Protein AF-A0A7C1I0M1-F1 (afdb_monomer_lite)

Foldseek 3Di:
DVVLVVVCVVVVNDQFDDPVLLQVVVCVVPPPDRCVPDDDPSSVVSCVVVVPDGGDDPVSSLVSQVPDPDDPVVVVVSVCVVVVPD

Radius of gyration: 14.15 Å; chains: 1; bounding box: 36×24×33 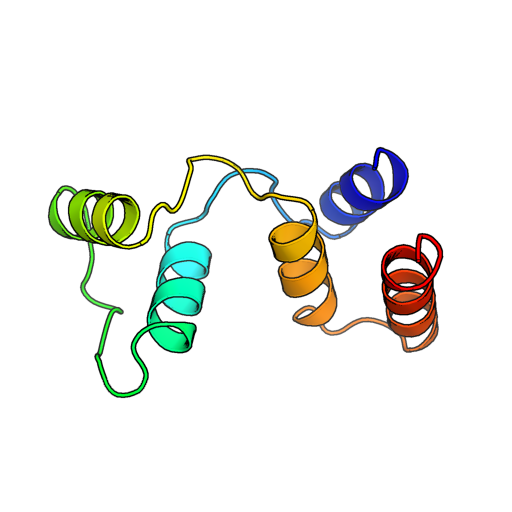Å

Structure (mmCIF, N/CA/C/O backbone):
data_AF-A0A7C1I0M1-F1
#
_entry.id   AF-A0A7C1I0M1-F1
#
loop_
_atom_site.group_PDB
_atom_site.id
_atom_site.type_symbol
_atom_site.label_atom_id
_atom_site.label_alt_id
_atom_site.label_comp_id
_atom_site.label_asym_id
_atom_site.label_entity_id
_atom_site.label_seq_id
_atom_site.pdbx_PDB_ins_code
_atom_site.Cartn_x
_atom_site.Cartn_y
_atom_site.Cartn_z
_atom_site.occupancy
_atom_site.B_iso_or_equiv
_atom_site.auth_seq_id
_atom_site.auth_comp_id
_atom_site.auth_asym_id
_atom_site.auth_atom_id
_atom_site.pdbx_PDB_model_num
ATOM 1 N N . MET A 1 1 ? 17.630 0.522 -3.504 1.00 64.19 1 MET A N 1
ATOM 2 C CA . MET A 1 1 ? 16.432 1.284 -3.061 1.00 64.19 1 MET A CA 1
ATOM 3 C C . MET A 1 1 ? 16.078 2.346 -4.083 1.00 64.19 1 MET A C 1
ATOM 5 O O . MET A 1 1 ? 14.920 2.383 -4.470 1.00 64.19 1 MET A O 1
ATOM 9 N N . VAL A 1 2 ? 17.064 3.123 -4.546 1.00 78.50 2 VAL A N 1
ATOM 10 C CA . VAL A 1 2 ? 16.904 4.167 -5.574 1.00 78.50 2 VAL A CA 1
ATOM 11 C C . VAL A 1 2 ? 16.212 3.639 -6.840 1.00 78.50 2 VAL A C 1
ATOM 13 O O . VAL A 1 2 ? 15.145 4.131 -7.179 1.00 78.50 2 VAL A O 1
ATOM 16 N N . GLU A 1 3 ? 16.691 2.542 -7.434 1.00 82.31 3 GLU A N 1
ATOM 17 C CA . GLU A 1 3 ? 16.115 1.999 -8.682 1.00 82.31 3 GLU A CA 1
ATOM 18 C C . GLU A 1 3 ? 14.631 1.593 -8.569 1.00 82.31 3 GLU A C 1
ATOM 20 O O . GLU A 1 3 ? 13.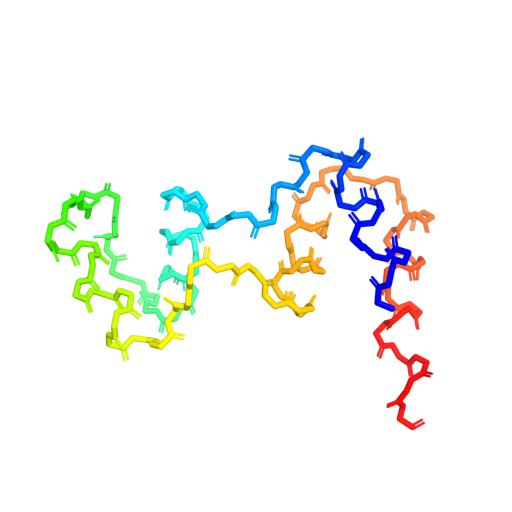836 1.834 -9.474 1.00 82.31 3 GLU A O 1
ATOM 25 N N . LEU A 1 4 ? 14.216 1.007 -7.436 1.00 84.06 4 LEU A N 1
ATOM 26 C CA . LEU A 1 4 ? 12.807 0.654 -7.197 1.00 84.06 4 LEU A CA 1
ATOM 27 C C . LEU A 1 4 ? 11.922 1.899 -7.096 1.00 84.06 4 LEU A C 1
ATOM 29 O O . LEU A 1 4 ? 10.777 1.877 -7.539 1.00 84.06 4 LEU A O 1
ATOM 33 N N . GLN A 1 5 ? 12.438 2.972 -6.495 1.00 82.69 5 GLN A N 1
ATOM 34 C CA . GLN A 1 5 ? 11.716 4.235 -6.358 1.00 82.69 5 GLN A CA 1
ATOM 35 C C . GLN A 1 5 ? 11.617 4.970 -7.698 1.00 82.69 5 GLN A C 1
ATOM 37 O O . GLN A 1 5 ? 10.556 5.498 -8.026 1.00 82.69 5 GLN A O 1
ATOM 42 N N . GLU A 1 6 ? 12.685 4.966 -8.493 1.00 88.19 6 GLU A N 1
AT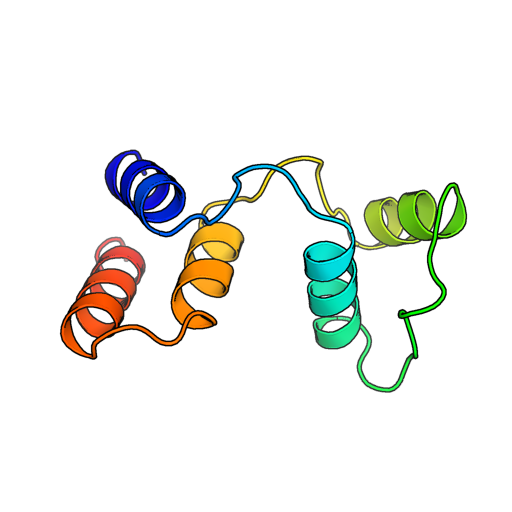OM 43 C CA . GLU A 1 6 ? 12.693 5.534 -9.843 1.00 88.19 6 GLU A CA 1
ATOM 44 C C . GLU A 1 6 ? 11.732 4.789 -10.765 1.00 88.19 6 GLU A C 1
ATOM 46 O O . GLU A 1 6 ? 10.912 5.410 -11.440 1.00 88.19 6 GLU A O 1
ATOM 51 N N . MET A 1 7 ? 11.752 3.456 -10.723 1.00 86.62 7 MET A N 1
ATOM 52 C CA . MET A 1 7 ? 10.811 2.632 -11.473 1.00 86.62 7 MET A CA 1
ATOM 53 C C . MET A 1 7 ? 9.366 2.861 -11.028 1.00 86.62 7 MET A C 1
ATOM 55 O O . MET A 1 7 ? 8.481 3.002 -11.872 1.00 86.62 7 MET A O 1
ATOM 59 N N . ALA A 1 8 ? 9.118 2.932 -9.717 1.00 86.94 8 ALA A N 1
ATOM 60 C CA . ALA A 1 8 ? 7.806 3.269 -9.175 1.00 86.94 8 ALA A CA 1
ATOM 61 C C . ALA A 1 8 ? 7.304 4.595 -9.747 1.00 86.94 8 ALA A C 1
ATOM 63 O O . ALA A 1 8 ? 6.211 4.646 -10.307 1.00 86.94 8 ALA A O 1
ATOM 64 N N . LYS A 1 9 ? 8.143 5.634 -9.723 1.00 87.62 9 LYS A N 1
ATOM 65 C CA . LYS A 1 9 ? 7.822 6.934 -10.313 1.00 87.62 9 LYS A CA 1
ATOM 66 C C . LYS A 1 9 ? 7.538 6.831 -11.817 1.00 87.62 9 LYS A C 1
ATOM 68 O O . LYS A 1 9 ? 6.522 7.354 -12.265 1.00 87.62 9 LYS A O 1
ATOM 73 N N . ALA A 1 10 ? 8.377 6.128 -12.579 1.00 88.38 10 ALA A N 1
ATOM 74 C CA . ALA A 1 10 ? 8.213 5.955 -14.026 1.00 88.38 10 ALA A CA 1
ATOM 75 C C . ALA A 1 10 ? 6.922 5.206 -14.405 1.00 88.38 10 ALA A C 1
ATOM 77 O O . ALA A 1 10 ? 6.340 5.463 -15.454 1.00 88.38 10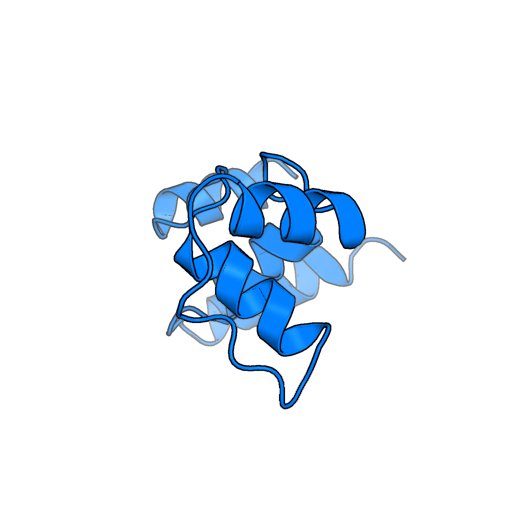 ALA A O 1
ATOM 78 N N . LYS A 1 11 ? 6.454 4.295 -13.544 1.00 86.31 11 LYS A N 1
ATOM 79 C CA . LYS A 1 11 ? 5.208 3.535 -13.727 1.00 86.31 11 LYS A CA 1
ATOM 80 C C . LYS A 1 11 ? 3.991 4.184 -13.052 1.00 86.31 11 LYS A C 1
ATOM 82 O O . LYS A 1 11 ? 2.946 3.550 -12.948 1.00 86.31 11 LYS A O 1
ATOM 87 N N . GLY A 1 12 ? 4.111 5.426 -12.576 1.00 85.69 12 GLY A N 1
ATOM 88 C CA . GLY A 1 12 ? 3.011 6.158 -11.939 1.00 85.69 12 GLY A CA 1
ATOM 89 C C . GLY A 1 12 ? 2.655 5.680 -10.525 1.00 85.69 12 GLY A C 1
ATOM 90 O O . GLY A 1 12 ? 1.644 6.099 -9.961 1.00 85.69 12 GLY A O 1
ATOM 91 N N . VAL A 1 13 ? 3.478 4.830 -9.908 1.00 86.88 13 VAL A N 1
ATOM 92 C CA . VAL A 1 13 ? 3.325 4.431 -8.507 1.00 86.88 13 VAL A CA 1
ATOM 93 C C . VAL A 1 13 ? 3.806 5.569 -7.612 1.00 86.88 13 VAL A C 1
ATOM 95 O O . VAL A 1 13 ? 5.001 5.818 -7.458 1.00 86.88 13 VAL A O 1
ATOM 98 N N . SER A 1 14 ? 2.855 6.253 -6.978 1.00 85.44 14 SER A N 1
ATOM 99 C CA . SER A 1 14 ? 3.157 7.304 -6.006 1.00 85.44 14 SER A CA 1
ATOM 100 C C . SER A 1 14 ? 3.834 6.744 -4.755 1.00 85.44 14 SER A C 1
ATOM 102 O O . SER A 1 14 ? 3.430 5.704 -4.223 1.00 85.44 14 SER A O 1
ATOM 104 N N . TYR A 1 15 ? 4.813 7.485 -4.237 1.00 87.25 15 TYR A N 1
ATOM 105 C CA . TYR A 1 15 ? 5.441 7.211 -2.945 1.00 87.25 15 TYR A CA 1
ATOM 106 C C . TYR A 1 15 ? 4.502 7.512 -1.766 1.00 87.25 15 TYR A C 1
ATOM 108 O O . TYR A 1 15 ? 4.555 6.842 -0.734 1.00 87.25 15 TYR A O 1
ATOM 116 N N . ASN A 1 16 ? 3.588 8.467 -1.944 1.00 89.38 16 ASN A N 1
ATOM 117 C CA . ASN A 1 16 ? 2.592 8.808 -0.938 1.00 89.38 16 ASN A CA 1
ATOM 118 C C . ASN A 1 16 ? 1.538 7.702 -0.827 1.00 89.38 16 ASN A C 1
ATOM 120 O O . ASN A 1 16 ? 1.189 7.027 -1.804 1.00 89.38 16 ASN A O 1
ATOM 124 N N . MET A 1 17 ? 0.995 7.520 0.373 1.00 89.25 17 MET A N 1
ATOM 125 C CA . MET A 1 17 ? -0.184 6.682 0.560 1.00 89.25 17 MET A CA 1
ATOM 126 C C . MET A 1 17 ? -1.415 7.351 -0.049 1.00 89.25 17 MET A C 1
ATOM 128 O O . MET A 1 17 ? -1.845 8.405 0.413 1.00 89.25 17 MET A O 1
ATOM 132 N N . THR A 1 18 ? -1.999 6.726 -1.073 1.00 89.94 18 THR A N 1
ATOM 133 C CA . THR A 1 18 ? -3.316 7.119 -1.587 1.00 89.94 18 THR A CA 1
ATOM 134 C C . THR A 1 18 ? -4.399 6.474 -0.730 1.00 89.94 18 THR A C 1
ATOM 136 O O . THR A 1 18 ? -4.170 5.411 -0.151 1.00 89.94 18 THR A O 1
ATOM 139 N N . LYS A 1 19 ? -5.590 7.085 -0.665 1.00 91.44 19 LYS A N 1
ATOM 140 C CA . LYS A 1 19 ? -6.732 6.496 0.052 1.00 91.44 19 LYS A CA 1
ATOM 141 C C . LYS A 1 19 ? -6.977 5.059 -0.409 1.00 91.44 19 LYS A C 1
ATOM 143 O O . LYS A 1 19 ? -6.971 4.166 0.425 1.00 91.44 19 LYS A O 1
ATOM 148 N N . GLN A 1 20 ? -7.120 4.849 -1.719 1.00 90.62 20 GLN A N 1
ATOM 149 C CA . GLN A 1 20 ? -7.418 3.528 -2.272 1.00 90.62 20 GLN A CA 1
ATOM 150 C C . GLN A 1 20 ? -6.359 2.490 -1.896 1.00 90.62 20 GLN A C 1
ATOM 152 O O . GLN A 1 20 ? -6.700 1.404 -1.463 1.00 90.62 20 GLN A O 1
ATOM 157 N N . TYR A 1 21 ? -5.075 2.842 -1.956 1.00 90.19 21 TYR A N 1
ATOM 158 C CA . TYR A 1 21 ? -4.025 1.902 -1.579 1.00 90.19 21 TYR A CA 1
ATOM 159 C C . TYR A 1 21 ? -4.045 1.560 -0.081 1.00 90.19 21 TYR A C 1
ATOM 161 O O . TYR A 1 21 ? -3.726 0.438 0.298 1.00 90.19 21 TYR A O 1
ATOM 169 N N . VAL A 1 22 ? -4.419 2.513 0.780 1.00 92.88 22 VAL A N 1
ATOM 170 C CA . VAL A 1 22 ? -4.639 2.229 2.206 1.00 92.88 22 VAL A CA 1
ATOM 171 C C . VAL A 1 22 ? -5.837 1.301 2.390 1.00 92.88 22 VAL A C 1
ATOM 173 O O . VAL A 1 22 ? -5.729 0.384 3.191 1.00 92.88 22 VAL A O 1
ATOM 176 N N . ILE A 1 23 ? -6.929 1.496 1.644 1.00 95.06 23 ILE A N 1
ATOM 177 C CA . ILE A 1 23 ? -8.074 0.572 1.650 1.00 95.06 23 ILE A CA 1
ATOM 178 C C . ILE A 1 23 ? -7.622 -0.834 1.254 1.00 95.06 23 ILE A C 1
ATOM 180 O O . ILE A 1 23 ? -7.832 -1.758 2.026 1.00 95.06 23 ILE A O 1
ATOM 184 N N . ASP A 1 24 ? -6.893 -0.984 0.147 1.00 91.75 24 ASP A N 1
ATOM 185 C CA . ASP A 1 24 ? -6.429 -2.303 -0.287 1.00 91.75 24 ASP A CA 1
ATOM 186 C C . ASP A 1 24 ? -5.497 -2.967 0.747 1.00 91.75 24 ASP A C 1
ATOM 188 O O . ASP A 1 24 ? -5.492 -4.186 0.887 1.00 91.75 24 ASP A O 1
ATOM 192 N N . LEU A 1 25 ? -4.665 -2.183 1.449 1.00 92.69 25 LEU A N 1
ATOM 193 C CA . LEU A 1 25 ? -3.825 -2.702 2.534 1.00 92.69 25 LEU A CA 1
ATOM 194 C C . LEU A 1 25 ? -4.663 -3.176 3.724 1.00 92.69 25 LEU A C 1
ATOM 196 O O . LEU A 1 25 ? -4.305 -4.172 4.342 1.00 92.69 25 LEU A O 1
ATOM 200 N N . LEU A 1 26 ? -5.736 -2.461 4.059 1.00 94.69 26 LEU A N 1
ATOM 201 C CA . LEU A 1 26 ? -6.646 -2.850 5.132 1.00 94.69 26 LEU A CA 1
ATOM 202 C C . LEU A 1 26 ? -7.441 -4.100 4.751 1.00 94.69 26 LEU A C 1
ATOM 204 O O . LEU A 1 26 ? -7.545 -4.997 5.575 1.00 94.69 26 LEU A O 1
ATOM 208 N N . ASP A 1 27 ? -7.896 -4.220 3.502 1.00 94.81 27 ASP A N 1
ATOM 209 C CA . ASP A 1 27 ? -8.566 -5.427 3.000 1.00 94.81 27 ASP A CA 1
ATOM 210 C C . ASP A 1 27 ? -7.655 -6.668 3.083 1.00 94.81 27 ASP A C 1
ATOM 212 O O . ASP A 1 27 ? -8.121 -7.763 3.393 1.00 94.81 27 ASP A O 1
ATOM 216 N N . ASP A 1 28 ? -6.345 -6.504 2.850 1.00 91.88 28 ASP A N 1
ATOM 217 C CA . ASP A 1 28 ? -5.365 -7.585 3.027 1.00 91.88 28 ASP A CA 1
ATOM 218 C C . ASP A 1 28 ? -5.146 -7.958 4.511 1.00 91.88 28 ASP A C 1
ATOM 220 O O . ASP A 1 28 ? -4.842 -9.111 4.816 1.00 91.88 28 ASP A O 1
ATOM 224 N N . LEU A 1 29 ? -5.221 -6.981 5.423 1.00 92.88 29 LEU A N 1
ATOM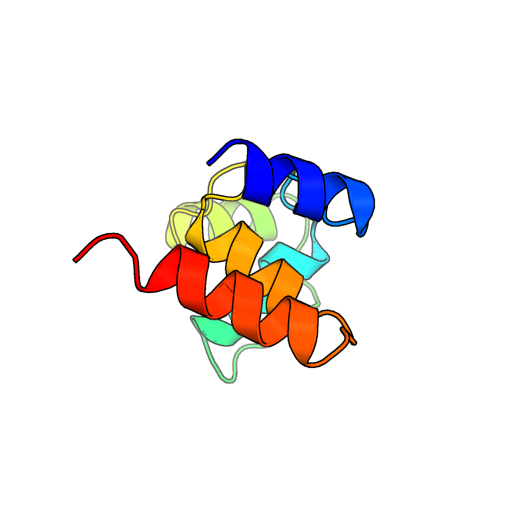 225 C CA . LEU A 1 29 ? -4.967 -7.161 6.861 1.00 92.88 29 LEU A CA 1
ATOM 226 C C . LEU A 1 29 ? -6.203 -7.652 7.626 1.00 92.88 29 LEU A C 1
ATOM 228 O O . LEU A 1 29 ? -6.071 -8.376 8.611 1.00 92.88 29 LEU A O 1
ATOM 232 N N . GLU A 1 30 ? -7.392 -7.250 7.186 1.00 94.50 30 GLU A N 1
ATOM 233 C CA . GLU A 1 30 ? -8.689 -7.527 7.804 1.00 94.50 30 GLU A CA 1
ATOM 234 C C . GLU A 1 30 ? -9.652 -8.102 6.743 1.00 94.50 30 GLU A C 1
ATOM 236 O O . GLU A 1 30 ? -10.620 -7.446 6.344 1.00 94.50 30 GLU A O 1
ATOM 241 N N . PRO A 1 31 ? -9.402 -9.331 6.251 1.00 94.38 31 PRO A N 1
ATOM 242 C CA . PRO A 1 31 ? -10.232 -9.941 5.219 1.00 94.38 31 PRO A CA 1
ATOM 243 C C . PRO A 1 31 ? -11.674 -10.138 5.705 1.00 94.38 31 PRO A C 1
ATOM 245 O O . PRO A 1 31 ? -11.917 -10.626 6.809 1.00 94.38 31 PRO A O 1
ATOM 248 N N . GLY A 1 32 ? -12.641 -9.786 4.856 1.00 93.50 32 GLY A N 1
ATOM 249 C CA . GLY A 1 32 ? -14.075 -9.870 5.164 1.00 93.50 32 GLY A CA 1
ATOM 250 C C . GLY A 1 32 ? -14.672 -8.611 5.805 1.00 93.50 32 GLY A C 1
ATOM 251 O O . GLY A 1 32 ? -15.883 -8.562 6.006 1.00 93.50 32 GLY A O 1
ATOM 252 N N . VAL A 1 33 ? -13.861 -7.585 6.082 1.00 94.19 33 VAL A N 1
ATOM 253 C CA . VAL A 1 33 ? -14.327 -6.262 6.523 1.00 94.19 33 VAL A CA 1
ATOM 254 C C . VAL A 1 33 ? -14.422 -5.321 5.316 1.00 94.19 33 VAL A C 1
ATOM 256 O O . VAL A 1 33 ? -13.498 -5.252 4.511 1.00 94.19 33 VAL A O 1
ATOM 259 N N . ASP A 1 34 ? -15.534 -4.589 5.173 1.00 93.38 34 ASP A N 1
ATOM 260 C CA . ASP A 1 34 ? -15.681 -3.585 4.108 1.00 93.38 34 ASP A CA 1
ATOM 261 C C . ASP A 1 34 ? -15.073 -2.240 4.527 1.00 93.38 34 ASP A C 1
ATOM 263 O O . ASP A 1 34 ? -15.617 -1.511 5.361 1.00 93.38 34 ASP A O 1
ATOM 267 N N . HIS A 1 35 ? -13.945 -1.887 3.913 1.00 96.19 35 HIS A N 1
ATOM 268 C CA . HIS A 1 35 ? -13.229 -0.645 4.193 1.00 96.19 35 HIS A CA 1
ATOM 269 C C . HIS A 1 35 ? -13.567 0.503 3.229 1.00 96.19 35 HIS A C 1
ATOM 271 O O . HIS A 1 35 ? -13.089 1.624 3.429 1.00 96.19 35 HIS A O 1
ATOM 277 N N . LYS A 1 36 ? -14.403 0.293 2.200 1.00 93.12 36 LYS A N 1
ATOM 278 C CA . LYS A 1 36 ? -14.652 1.293 1.135 1.00 93.12 36 LYS A CA 1
ATOM 279 C C . LYS A 1 36 ? -15.191 2.625 1.666 1.00 93.12 36 LYS A C 1
ATOM 281 O O . LYS A 1 36 ? -14.885 3.688 1.115 1.00 93.12 36 LYS A O 1
ATOM 286 N N . ALA A 1 37 ? -15.951 2.579 2.759 1.00 93.50 37 ALA A N 1
ATOM 287 C CA . ALA A 1 37 ? -16.546 3.750 3.398 1.00 93.50 37 ALA A CA 1
ATOM 288 C C . ALA A 1 37 ? -15.584 4.538 4.314 1.00 93.50 37 ALA A C 1
ATOM 290 O O . ALA A 1 37 ? -15.932 5.638 4.752 1.00 93.50 37 ALA A O 1
ATOM 291 N N . LEU A 1 38 ? -14.375 4.034 4.608 1.00 95.56 38 LEU A N 1
ATOM 292 C CA . LEU A 1 38 ? -13.430 4.728 5.491 1.00 95.56 38 LEU A CA 1
ATOM 293 C C . LEU A 1 38 ? -12.993 6.075 4.905 1.00 95.56 38 LEU A C 1
ATOM 295 O O . LEU A 1 38 ? -12.614 6.187 3.738 1.00 95.56 38 LEU A O 1
ATOM 299 N N . GLN A 1 39 ? -13.012 7.122 5.729 1.00 94.50 39 GLN A N 1
ATOM 300 C CA . GLN A 1 39 ? -12.646 8.483 5.332 1.00 94.50 39 GLN A CA 1
ATOM 301 C C . GLN A 1 39 ? -12.344 9.364 6.547 1.00 94.50 39 GLN A C 1
ATOM 303 O O . GLN A 1 39 ? -12.743 9.050 7.665 1.00 94.50 39 GLN A O 1
ATOM 308 N N . GLY A 1 40 ? -11.628 10.473 6.337 1.00 94.25 40 GLY A N 1
ATOM 309 C CA . GLY A 1 40 ? -11.302 11.423 7.405 1.00 94.25 40 GLY A CA 1
ATOM 310 C C . GLY A 1 40 ? -10.712 10.730 8.640 1.00 94.25 40 GLY A C 1
ATOM 311 O O . GLY A 1 40 ? -9.754 9.961 8.535 1.00 94.25 40 GLY A O 1
ATOM 312 N N . THR A 1 41 ? -11.317 10.965 9.804 1.00 95.81 41 THR A N 1
ATOM 313 C CA . THR A 1 41 ? -10.870 10.421 11.094 1.00 95.81 41 THR A CA 1
ATOM 314 C C . THR A 1 41 ? -10.908 8.893 11.163 1.00 95.81 41 THR A C 1
ATOM 316 O O . THR A 1 41 ? -9.994 8.302 11.735 1.00 95.81 41 THR A O 1
ATOM 319 N N . SER A 1 42 ? -11.900 8.224 10.558 1.00 95.06 42 SER A N 1
ATOM 320 C CA . SER A 1 42 ? -11.981 6.754 10.609 1.00 95.06 42 SER A CA 1
ATOM 321 C C . SER A 1 42 ? -10.831 6.103 9.839 1.00 95.06 42 SER A C 1
ATOM 323 O O . SER A 1 42 ? -10.203 5.170 10.338 1.00 95.06 42 SER A O 1
ATOM 325 N N . LEU A 1 43 ? -10.461 6.670 8.687 1.00 95.06 43 LEU A N 1
ATOM 326 C CA . LEU A 1 43 ? -9.285 6.238 7.928 1.00 95.06 43 LEU A CA 1
ATOM 327 C C . LEU A 1 43 ? -7.978 6.522 8.685 1.00 95.06 43 LEU A C 1
ATOM 329 O O . LEU A 1 43 ? -7.072 5.691 8.683 1.00 95.06 43 LEU A O 1
ATOM 333 N N . ILE A 1 44 ? -7.870 7.674 9.357 1.00 94.69 44 ILE A N 1
ATOM 334 C CA . ILE A 1 44 ? -6.699 8.006 10.187 1.00 94.69 44 ILE A CA 1
ATOM 335 C C . ILE A 1 44 ? -6.545 6.998 11.333 1.00 94.69 44 ILE A C 1
ATOM 337 O O . ILE A 1 44 ? -5.435 6.530 11.588 1.00 94.69 44 ILE A O 1
ATOM 341 N N . ASN A 1 45 ? -7.640 6.635 12.000 1.00 96.19 45 ASN A N 1
ATOM 342 C CA . ASN A 1 45 ? -7.620 5.673 13.098 1.00 96.19 45 ASN A CA 1
ATOM 343 C C . ASN A 1 45 ? -7.252 4.266 12.614 1.00 96.19 45 ASN A C 1
ATOM 345 O O . ASN A 1 45 ? -6.403 3.628 13.232 1.00 96.19 45 ASN A O 1
ATOM 349 N N . ALA A 1 46 ? -7.800 3.820 11.479 1.00 95.88 46 ALA A N 1
ATOM 350 C CA . ALA A 1 46 ? -7.426 2.545 10.864 1.00 95.88 46 ALA A CA 1
ATOM 351 C C . ALA A 1 46 ? -5.931 2.503 10.503 1.00 95.88 46 ALA A C 1
ATOM 353 O O . ALA A 1 46 ? -5.232 1.547 10.837 1.00 95.88 46 ALA A O 1
ATOM 354 N N . LYS A 1 47 ? -5.397 3.585 9.914 1.00 95.00 47 LYS A N 1
ATOM 355 C CA . LYS A 1 47 ? -3.957 3.707 9.641 1.00 95.00 47 LYS A CA 1
ATOM 356 C C . LYS A 1 47 ? -3.117 3.605 10.910 1.00 95.00 47 LYS A C 1
ATOM 358 O O . LYS A 1 47 ? -2.099 2.925 10.899 1.00 95.00 47 LYS A O 1
ATOM 363 N N . LYS A 1 48 ? -3.525 4.271 11.996 1.00 95.62 48 LYS A N 1
ATOM 364 C CA . LYS A 1 48 ? -2.816 4.208 13.283 1.00 95.62 48 LYS A CA 1
ATOM 365 C C . LYS A 1 48 ? -2.844 2.798 13.876 1.00 95.62 48 LYS A C 1
ATOM 367 O O . LYS A 1 48 ? -1.789 2.315 14.271 1.00 95.62 48 LYS A O 1
ATOM 372 N N . LYS A 1 49 ? -4.012 2.143 13.881 1.00 95.94 49 LYS A N 1
ATOM 373 C CA . LYS A 1 49 ? -4.206 0.769 14.380 1.00 95.94 49 LYS A CA 1
ATOM 374 C C . LYS A 1 49 ? -3.245 -0.220 13.718 1.00 95.94 49 LYS A C 1
ATOM 376 O O . LYS A 1 49 ? -2.660 -1.046 14.401 1.00 95.94 49 LYS A O 1
ATOM 381 N N . HIS A 1 50 ? -3.059 -0.097 12.404 1.00 94.00 50 HIS A N 1
ATOM 382 C CA . HIS A 1 50 ? -2.219 -1.001 11.609 1.00 94.00 50 HIS A CA 1
ATOM 383 C C . HIS A 1 50 ? -0.818 -0.456 11.314 1.00 94.00 50 HIS A C 1
ATOM 385 O O . HIS A 1 50 ? -0.119 -0.972 10.445 1.00 94.00 50 HIS A O 1
ATOM 391 N N . HIS A 1 51 ? -0.398 0.608 12.005 1.00 92.88 51 HIS A N 1
ATOM 392 C CA . HIS A 1 51 ? 0.920 1.230 11.836 1.00 92.88 51 HIS A CA 1
ATOM 393 C C . HIS A 1 51 ? 1.248 1.637 10.381 1.00 92.88 51 HIS A C 1
ATOM 395 O O . HIS A 1 51 ? 2.399 1.611 9.939 1.00 92.88 51 HIS A O 1
ATOM 401 N N . ILE A 1 52 ? 0.233 2.053 9.617 1.00 91.94 52 ILE A N 1
ATOM 402 C CA . ILE A 1 52 ? 0.375 2.499 8.229 1.00 91.94 52 ILE A CA 1
ATOM 403 C C . ILE A 1 52 ? 0.851 3.956 8.210 1.00 91.94 52 ILE A C 1
ATOM 405 O O . ILE A 1 52 ? 0.081 4.900 8.424 1.00 91.94 52 ILE A O 1
ATOM 409 N N . GLY A 1 53 ? 2.137 4.133 7.908 1.00 90.50 53 GLY A N 1
ATOM 410 C CA . GLY A 1 53 ? 2.777 5.439 7.764 1.00 90.50 53 GLY A CA 1
ATOM 411 C C . GLY A 1 53 ? 2.271 6.275 6.572 1.00 90.50 53 GLY A C 1
ATOM 412 O O . GLY A 1 53 ? 1.464 5.821 5.757 1.00 90.50 53 GLY A O 1
ATOM 413 N N . PRO A 1 54 ? 2.727 7.534 6.448 1.00 89.06 54 PRO A N 1
ATOM 414 C CA . PRO A 1 54 ? 2.326 8.430 5.357 1.00 89.06 54 PRO A CA 1
ATOM 415 C C . PRO A 1 54 ? 2.933 8.058 3.992 1.00 89.06 54 PRO A C 1
ATOM 417 O O . PRO A 1 54 ? 2.372 8.413 2.954 1.00 89.06 54 PRO A O 1
ATOM 420 N N . LEU A 1 55 ? 4.049 7.328 3.994 1.00 90.31 55 LEU A N 1
ATOM 421 C CA . LEU A 1 55 ? 4.837 6.978 2.813 1.00 90.31 55 LEU A CA 1
ATOM 422 C C . LEU A 1 55 ? 4.939 5.459 2.663 1.00 90.31 55 LEU A C 1
ATOM 424 O O . LEU A 1 55 ? 4.941 4.734 3.659 1.00 90.31 55 LEU A O 1
ATOM 428 N N . LYS A 1 56 ? 5.047 4.980 1.421 1.00 89.06 56 LYS A N 1
ATOM 429 C CA . LYS A 1 56 ? 5.262 3.558 1.131 1.00 89.06 56 LYS A CA 1
ATOM 430 C C . LYS A 1 56 ? 6.681 3.134 1.498 1.00 89.06 56 LYS A C 1
ATOM 432 O O . LYS A 1 56 ? 7.651 3.739 1.056 1.00 89.06 56 LYS A O 1
ATOM 437 N N . ASN A 1 57 ? 6.813 2.042 2.243 1.00 87.94 57 ASN A N 1
ATOM 438 C CA . ASN A 1 57 ? 8.099 1.376 2.442 1.00 87.94 57 ASN A CA 1
ATOM 439 C C . ASN A 1 57 ? 8.485 0.513 1.219 1.00 87.94 57 ASN A C 1
ATOM 441 O O . ASN A 1 57 ? 7.696 0.342 0.287 1.00 87.94 57 ASN A O 1
ATOM 445 N N . LYS A 1 58 ? 9.692 -0.074 1.225 1.00 84.94 58 LYS A N 1
ATOM 446 C CA . LYS A 1 58 ? 10.196 -0.909 0.113 1.00 84.94 58 LYS A CA 1
ATOM 447 C C . LYS A 1 58 ? 9.204 -2.001 -0.303 1.00 84.94 58 LYS A C 1
ATOM 449 O O . LYS A 1 58 ? 8.930 -2.155 -1.490 1.00 84.94 58 LYS A O 1
ATOM 454 N N . GLN A 1 59 ? 8.678 -2.757 0.661 1.00 85.12 59 GLN A N 1
ATOM 455 C CA . GLN A 1 59 ? 7.769 -3.872 0.388 1.00 85.12 59 GLN A CA 1
ATOM 456 C C . GLN A 1 59 ? 6.448 -3.384 -0.211 1.00 85.12 59 GLN A C 1
ATOM 458 O O . GLN A 1 59 ? 5.924 -3.997 -1.135 1.00 85.12 59 GLN A O 1
ATOM 463 N N . GLN A 1 60 ? 5.939 -2.248 0.261 1.00 87.75 60 GLN A N 1
ATOM 464 C CA . GLN A 1 60 ? 4.721 -1.636 -0.264 1.00 87.75 60 GLN A CA 1
ATOM 465 C C . GLN A 1 60 ? 4.919 -1.091 -1.687 1.00 87.75 60 GLN A C 1
ATOM 467 O O . GLN A 1 60 ? 4.038 -1.253 -2.523 1.00 87.75 60 GLN A O 1
ATOM 472 N N . ILE A 1 61 ? 6.078 -0.502 -2.005 1.00 88.69 61 ILE A N 1
ATOM 473 C CA . ILE A 1 61 ? 6.405 -0.084 -3.381 1.00 88.69 61 ILE A CA 1
ATOM 474 C C . ILE A 1 61 ? 6.442 -1.298 -4.313 1.00 88.69 61 ILE A C 1
ATOM 476 O O . ILE A 1 61 ? 5.839 -1.282 -5.383 1.00 88.69 61 ILE A O 1
ATOM 480 N N . VAL A 1 62 ? 7.102 -2.370 -3.880 1.00 87.31 62 VAL A N 1
ATOM 481 C CA . VAL A 1 62 ? 7.161 -3.638 -4.614 1.00 87.31 62 VAL A CA 1
ATOM 482 C C . VAL A 1 62 ? 5.762 -4.214 -4.843 1.00 87.31 62 VAL A C 1
ATOM 484 O O . VAL A 1 62 ? 5.427 -4.572 -5.968 1.00 87.31 62 VAL A O 1
ATOM 487 N N . LYS A 1 63 ? 4.920 -4.268 -3.805 1.00 85.25 63 LYS A N 1
ATOM 488 C CA . LYS A 1 63 ? 3.550 -4.786 -3.913 1.00 85.25 63 LYS A CA 1
ATOM 489 C C . LYS A 1 63 ? 2.713 -3.951 -4.883 1.00 85.25 63 LYS A C 1
ATOM 491 O O . LYS A 1 63 ? 2.016 -4.515 -5.720 1.00 85.25 63 LYS A O 1
ATOM 496 N N . ALA A 1 64 ? 2.822 -2.625 -4.809 1.00 86.25 64 ALA A N 1
ATOM 497 C CA . ALA A 1 64 ? 2.148 -1.719 -5.733 1.00 86.25 64 ALA A CA 1
ATOM 498 C C . ALA A 1 64 ? 2.604 -1.932 -7.188 1.00 86.25 64 ALA A C 1
ATOM 500 O O . ALA A 1 64 ? 1.765 -1.963 -8.081 1.00 86.25 64 ALA A O 1
ATOM 501 N N . LEU A 1 65 ? 3.902 -2.145 -7.422 1.00 86.12 65 LEU A N 1
ATOM 502 C CA . LEU A 1 65 ? 4.443 -2.445 -8.751 1.00 86.12 65 LEU A CA 1
ATOM 503 C C . LEU A 1 65 ? 3.959 -3.797 -9.300 1.00 86.12 65 LEU A C 1
ATOM 505 O O . LEU A 1 65 ? 3.611 -3.879 -10.472 1.00 86.12 65 LEU A O 1
ATOM 509 N N . ILE A 1 66 ? 3.892 -4.840 -8.466 1.00 84.12 66 ILE A N 1
ATOM 510 C CA . ILE A 1 66 ? 3.410 -6.176 -8.871 1.00 84.12 66 ILE A CA 1
ATOM 511 C C . ILE A 1 66 ? 1.908 -6.166 -9.198 1.00 84.12 66 ILE A C 1
ATOM 513 O O . ILE A 1 66 ? 1.462 -6.958 -10.024 1.00 84.12 66 ILE A O 1
ATOM 517 N N . ARG A 1 67 ? 1.123 -5.282 -8.564 1.00 79.56 67 ARG A N 1
ATOM 518 C CA . ARG A 1 67 ? -0.314 -5.110 -8.846 1.00 79.56 67 ARG A CA 1
ATOM 519 C C . ARG A 1 67 ? -0.594 -4.439 -10.193 1.00 79.56 67 ARG A C 1
ATOM 521 O O . ARG A 1 67 ? -1.717 -4.534 -10.679 1.00 79.56 67 ARG A O 1
ATOM 528 N N . LEU A 1 68 ? 0.385 -3.760 -10.793 1.00 81.56 68 LEU A N 1
ATOM 529 C CA . LEU A 1 68 ? 0.219 -3.187 -12.123 1.00 81.56 68 LEU A CA 1
ATOM 530 C C . LEU A 1 68 ? 0.265 -4.293 -13.191 1.00 81.56 68 LEU A C 1
ATOM 532 O O . LEU A 1 68 ? 1.092 -5.205 -13.083 1.00 81.56 68 LEU A O 1
ATOM 536 N N . PRO A 1 69 ? -0.549 -4.193 -14.259 1.00 70.75 69 PRO A N 1
ATOM 537 C CA . PRO A 1 69 ? -0.411 -5.051 -15.428 1.00 70.75 69 PRO A CA 1
ATOM 538 C C . PRO A 1 69 ? 0.933 -4.729 -16.093 1.00 70.75 69 PRO A C 1
ATOM 540 O O . PRO A 1 69 ? 1.082 -3.733 -16.797 1.00 70.75 69 PRO A O 1
ATOM 543 N N . THR A 1 70 ? 1.952 -5.523 -15.777 1.00 69.94 70 THR A N 1
ATOM 544 C CA . THR A 1 70 ? 3.344 -5.275 -16.159 1.00 69.94 70 THR A CA 1
ATOM 545 C C . THR A 1 70 ? 3.910 -6.475 -16.897 1.00 69.94 70 THR A C 1
ATOM 547 O O . THR A 1 70 ? 3.543 -7.618 -16.628 1.00 69.94 70 THR A O 1
ATOM 550 N N . GLU A 1 71 ? 4.802 -6.204 -17.849 1.00 76.75 71 GLU A N 1
ATOM 551 C CA . GLU A 1 71 ? 5.479 -7.230 -18.639 1.00 76.75 71 GLU A CA 1
ATOM 552 C C . GLU A 1 71 ? 6.224 -8.222 -17.732 1.00 76.75 71 GLU A C 1
ATOM 554 O O . GLU A 1 71 ? 6.799 -7.843 -16.707 1.00 76.75 71 GLU A O 1
ATOM 559 N N . GLU A 1 72 ? 6.255 -9.499 -18.121 1.00 79.38 72 GLU A N 1
ATOM 560 C CA . GLU A 1 72 ? 6.874 -10.575 -17.333 1.00 79.38 72 GLU A CA 1
ATOM 561 C C . GLU A 1 72 ? 8.337 -10.268 -16.960 1.00 79.38 72 GLU A C 1
ATOM 563 O O . GLU A 1 72 ? 8.783 -10.571 -15.850 1.00 79.38 72 GLU A O 1
ATOM 568 N N . THR A 1 73 ? 9.067 -9.592 -17.848 1.00 77.62 73 THR A N 1
ATOM 569 C CA . THR A 1 73 ? 10.436 -9.113 -17.617 1.00 77.62 73 THR A CA 1
ATOM 570 C C . THR A 1 73 ? 10.525 -8.173 -16.414 1.00 77.62 73 THR A C 1
ATOM 572 O O . THR A 1 73 ? 11.413 -8.328 -15.573 1.00 77.62 73 THR A O 1
ATOM 575 N N . LEU A 1 74 ? 9.577 -7.241 -16.274 1.00 77.06 74 LEU A N 1
ATOM 576 C CA . LEU A 1 74 ? 9.529 -6.315 -15.143 1.00 77.06 74 LEU A CA 1
ATOM 577 C C . LEU A 1 74 ? 9.254 -7.067 -13.842 1.00 77.06 74 LEU A C 1
ATOM 579 O O . LEU A 1 74 ? 9.897 -6.826 -12.823 1.00 77.06 74 LEU A O 1
ATOM 583 N N . ARG A 1 75 ? 8.331 -8.029 -13.890 1.00 80.12 75 ARG A N 1
ATOM 584 C CA . ARG A 1 75 ? 7.982 -8.860 -12.740 1.00 80.12 75 ARG A CA 1
ATOM 585 C C . ARG A 1 75 ? 9.172 -9.703 -12.272 1.00 80.12 75 ARG A C 1
ATOM 587 O O . ARG A 1 75 ? 9.451 -9.742 -11.074 1.00 80.12 75 ARG A O 1
ATOM 594 N N . LYS A 1 76 ? 9.921 -10.310 -13.201 1.00 82.38 76 LYS A N 1
ATOM 595 C CA . LYS A 1 76 ? 11.174 -11.030 -12.906 1.00 82.38 76 LYS A CA 1
ATOM 596 C C . LYS A 1 76 ? 12.219 -10.106 -12.277 1.00 82.38 76 LYS A C 1
ATOM 598 O O . LYS A 1 76 ? 12.803 -10.473 -11.259 1.00 82.38 76 LYS A O 1
ATOM 603 N N . TRP A 1 77 ? 12.407 -8.900 -12.816 1.00 82.75 77 TRP A N 1
ATOM 604 C CA . TRP A 1 77 ? 13.327 -7.910 -12.244 1.00 82.75 77 TRP A CA 1
ATOM 605 C C . TRP A 1 77 ? 12.933 -7.519 -10.813 1.00 82.75 77 TRP A C 1
ATOM 607 O O . TRP A 1 77 ? 13.774 -7.560 -9.914 1.00 82.75 77 TRP A O 1
ATOM 617 N N . ILE A 1 78 ? 11.647 -7.238 -10.562 1.00 82.62 78 ILE A N 1
ATOM 618 C CA . ILE A 1 78 ? 11.138 -6.920 -9.219 1.00 82.62 78 ILE A CA 1
ATOM 619 C C . ILE A 1 78 ? 11.425 -8.076 -8.249 1.00 82.62 78 ILE A C 1
ATOM 621 O O . ILE A 1 78 ? 11.915 -7.833 -7.147 1.00 82.62 78 ILE A O 1
ATOM 625 N N . TYR A 1 79 ? 11.188 -9.331 -8.649 1.00 81.44 79 TYR A N 1
ATOM 626 C CA . TYR A 1 79 ? 11.495 -10.491 -7.805 1.00 81.44 79 TYR A CA 1
ATOM 627 C C . TYR A 1 79 ? 12.991 -10.627 -7.490 1.00 81.44 79 TYR A C 1
ATOM 629 O O . TYR A 1 79 ? 13.337 -10.933 -6.346 1.00 81.44 79 TYR A O 1
ATOM 637 N N . GLN A 1 80 ? 13.882 -10.339 -8.443 1.00 80.75 80 GLN A N 1
ATOM 638 C CA . GLN A 1 80 ? 15.329 -10.352 -8.196 1.00 80.75 80 GLN A CA 1
ATOM 639 C C . GLN A 1 80 ? 15.763 -9.260 -7.206 1.00 80.75 80 GLN A C 1
ATOM 641 O O . GLN A 1 80 ? 16.577 -9.517 -6.321 1.00 80.75 80 GLN A O 1
ATOM 646 N N . GLN A 1 81 ? 15.151 -8.074 -7.262 1.00 75.56 81 GLN A N 1
ATOM 647 C CA . GLN A 1 81 ? 15.405 -6.980 -6.310 1.00 75.56 81 GLN A CA 1
ATOM 648 C C . GLN A 1 81 ? 14.928 -7.274 -4.873 1.00 75.56 81 GLN A C 1
ATOM 650 O O . GLN A 1 81 ? 15.342 -6.607 -3.909 1.00 75.56 81 GLN A O 1
ATOM 655 N N . ILE A 1 82 ? 14.033 -8.254 -4.718 1.00 75.12 82 ILE A N 1
ATOM 656 C CA . ILE A 1 82 ? 13.596 -8.776 -3.419 1.00 75.12 82 ILE A CA 1
ATOM 657 C C . ILE A 1 82 ? 14.545 -9.884 -2.946 1.00 75.12 82 ILE A C 1
ATOM 659 O O . ILE A 1 82 ? 14.935 -9.861 -1.783 1.00 75.12 82 ILE A O 1
ATOM 663 N N . ARG A 1 83 ? 14.926 -10.822 -3.830 1.00 70.94 83 ARG A N 1
ATOM 664 C CA . ARG A 1 83 ? 15.762 -11.989 -3.486 1.00 70.94 83 ARG A CA 1
ATOM 665 C C . ARG A 1 83 ? 17.251 -11.682 -3.301 1.00 70.94 83 ARG A C 1
ATOM 667 O O . ARG A 1 83 ? 17.893 -12.375 -2.528 1.00 70.94 83 ARG A O 1
ATOM 674 N N . GLY A 1 84 ? 17.804 -10.660 -3.954 1.00 58.84 84 GLY A N 1
ATOM 675 C CA . GLY A 1 84 ? 19.246 -10.363 -3.945 1.00 58.84 84 GLY A CA 1
ATOM 676 C C . GLY A 1 84 ? 19.842 -9.814 -2.635 1.00 58.84 84 GLY A C 1
ATOM 677 O O . GLY A 1 84 ? 20.878 -9.159 -2.690 1.00 58.84 84 GLY A O 1
ATOM 678 N N . LYS A 1 85 ? 19.194 -9.997 -1.475 1.00 51.69 85 LYS A N 1
ATOM 679 C CA . LYS A 1 85 ? 19.679 -9.551 -0.148 1.00 51.69 85 LYS A CA 1
ATOM 680 C C . LYS A 1 85 ? 19.271 -10.504 0.994 1.00 51.69 85 LYS A C 1
ATOM 682 O O . LYS A 1 85 ? 18.822 -10.044 2.044 1.00 51.69 85 LYS A O 1
ATOM 687 N N . LEU A 1 86 ? 19.394 -11.809 0.774 1.00 41.66 86 LEU A N 1
ATOM 688 C CA . LEU A 1 86 ? 19.557 -12.795 1.847 1.00 41.66 86 LEU A CA 1
ATOM 689 C C . LEU A 1 86 ? 20.967 -13.365 1.740 1.00 41.66 86 LEU A C 1
ATOM 691 O O . LEU A 1 86 ? 21.352 -13.688 0.594 1.00 41.66 86 LEU A O 1
#

Sequence (86 aa):
MVELQEMAKAKGVSYNMTKQYVIDLLDDLEPGVDHKALQGTSLINAKKKHHIGPLKNKQQIVKALIRLPTEETLRKWIYQQIRGKL

pLDDT: mean 86.31, std 9.76, range [41.66, 96.19]

Secondary structure (DSSP, 8-state):
-HHHHHHHHHTT--SBPPHHHHHHHHHHHSTT---TT--HHHHHH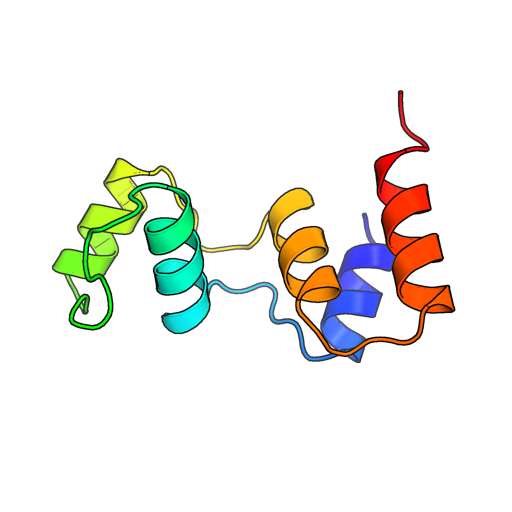HHHHTT--SB--HHHHHHHHHHS---HHHHHHHHHHHHTT-